Protein AF-A0A914TJK3-F1 (afdb_monomer)

Nearest PDB structures (foldseek):
  5ly5-assembly1_A-2  TM=5.861E-01  e=2.499E-01  Pyrobaculum calidifontis
  3n8b-assembly1_B  TM=5.059E-01  e=3.186E-01  Borreliella burgdorferi
  6ndt-assembly1_B  TM=7.088E-01  e=2.362E+00  Treponema denticola
  7obz-assembly3_E  TM=4.968E-01  e=2.666E+00  Cereibacter sphaeroides ATCC 17025
  4hj4-assembly1_B  TM=5.593E-01  e=4.604E+00  Cereibacter sphaeroides ATCC 17025

Solvent-accessible surface area (backbone atoms only — not comparable to full-atom values): 10980 Å² total; per-residue (Å²): 104,69,66,43,53,52,29,70,77,49,76,86,44,84,78,30,60,64,45,68,71,55,85,77,86,88,83,89,80,54,50,67,55,51,25,50,48,18,47,72,57,64,34,97,28,38,32,39,96,36,84,59,70,50,56,80,86,43,45,78,48,75,44,86,44,66,51,97,90,65,55,60,35,35,47,39,35,43,37,34,59,32,92,92,40,80,90,43,74,44,78,41,81,52,72,51,84,81,38,96,48,80,48,29,40,71,62,55,52,50,60,58,49,58,80,70,57,59,84,67,50,63,68,59,54,72,72,47,55,92,87,63,67,90,76,76,92,67,93,77,82,87,79,91,83,84,86,90,82,88,82,80,85,80,85,81,88,85,83,86,86,84,81,84,80,75,134

Structure (mmCIF, N/CA/C/O backbone):
data_AF-A0A914TJK3-F1
#
_entry.id   AF-A0A914TJK3-F1
#
loop_
_atom_site.group_PDB
_atom_site.id
_atom_site.type_symbol
_atom_site.label_atom_id
_atom_site.label_alt_id
_atom_site.label_comp_id
_atom_site.label_asym_id
_atom_site.label_entity_id
_atom_site.label_seq_id
_atom_site.pdbx_PDB_ins_code
_atom_site.Cartn_x
_atom_site.Cartn_y
_atom_site.Cartn_z
_atom_site.occupancy
_atom_site.B_iso_or_equiv
_atom_site.auth_seq_id
_atom_site.auth_comp_id
_atom_site.auth_asym_id
_atom_site.auth_atom_id
_atom_site.pdbx_PDB_model_num
ATOM 1 N N . MET A 1 1 ? -9.510 -4.796 1.342 1.00 77.88 1 MET A N 1
ATOM 2 C CA . MET A 1 1 ? -9.750 -3.933 2.525 1.00 77.88 1 MET A CA 1
ATOM 3 C C . MET A 1 1 ? -11.226 -3.663 2.765 1.00 77.88 1 MET A C 1
ATOM 5 O O . MET A 1 1 ? -11.696 -4.046 3.824 1.00 77.88 1 MET A O 1
ATOM 9 N N . GLN A 1 2 ? -11.980 -3.114 1.802 1.00 79.75 2 GLN A N 1
ATOM 10 C CA . GLN A 1 2 ? -13.432 -2.907 1.970 1.00 79.75 2 GLN A CA 1
ATOM 11 C C . GLN A 1 2 ? -14.173 -4.191 2.369 1.00 79.75 2 GLN A C 1
ATOM 13 O O . GLN A 1 2 ? -14.926 -4.178 3.330 1.00 79.75 2 GLN A O 1
ATOM 18 N N . MET A 1 3 ? -13.859 -5.324 1.729 1.00 84.12 3 MET A N 1
ATOM 19 C CA . MET A 1 3 ? -14.461 -6.615 2.090 1.00 84.12 3 MET A CA 1
ATOM 20 C C . MET A 1 3 ? -14.166 -7.041 3.540 1.00 84.12 3 MET A C 1
ATOM 22 O O . MET A 1 3 ? -15.063 -7.489 4.245 1.00 84.12 3 MET A O 1
ATOM 26 N N . LYS A 1 4 ? -12.926 -6.840 4.016 1.00 85.25 4 LYS A N 1
ATOM 27 C CA . LYS A 1 4 ? -12.533 -7.113 5.410 1.00 85.25 4 LYS A CA 1
ATOM 28 C C . LYS A 1 4 ? -13.333 -6.241 6.382 1.00 85.25 4 LYS A C 1
ATOM 30 O O . LYS A 1 4 ? -13.871 -6.765 7.351 1.00 85.25 4 LYS A O 1
ATOM 35 N N . LYS A 1 5 ? -13.451 -4.941 6.092 1.00 83.19 5 LYS A N 1
ATOM 36 C CA . LYS A 1 5 ? -14.252 -3.994 6.880 1.00 83.19 5 LYS A CA 1
ATOM 37 C C . LYS A 1 5 ? -15.725 -4.413 6.933 1.00 83.19 5 LYS A C 1
ATOM 39 O O . LYS A 1 5 ? -16.278 -4.547 8.020 1.00 83.19 5 LYS A O 1
ATOM 44 N N . SER A 1 6 ? -16.339 -4.694 5.783 1.00 85.06 6 SER A N 1
ATOM 45 C CA . SER A 1 6 ? -17.743 -5.117 5.704 1.00 85.06 6 SER A CA 1
ATOM 46 C C . SER A 1 6 ? -18.012 -6.416 6.468 1.00 85.06 6 SER A C 1
ATOM 48 O O . SER A 1 6 ? -19.003 -6.501 7.189 1.00 85.06 6 SER A O 1
ATOM 50 N N . CYS A 1 7 ? -17.118 -7.401 6.367 1.00 85.94 7 CYS A N 1
ATOM 51 C CA . CYS A 1 7 ? -17.244 -8.667 7.091 1.00 85.94 7 CYS A CA 1
ATOM 52 C C . CYS A 1 7 ? -17.031 -8.536 8.605 1.00 85.94 7 CYS A C 1
ATOM 54 O O . CYS A 1 7 ? -17.695 -9.234 9.370 1.00 85.94 7 CYS A O 1
ATOM 56 N N . SER A 1 8 ? -16.174 -7.605 9.038 1.00 80.69 8 SER A N 1
ATOM 57 C CA . SER A 1 8 ? -16.007 -7.277 10.458 1.00 80.69 8 SER A CA 1
ATOM 58 C C . SER A 1 8 ? -17.300 -6.713 11.063 1.00 80.69 8 SER A C 1
ATOM 60 O O . SER A 1 8 ? -17.685 -7.079 12.170 1.00 80.69 8 SER A O 1
ATOM 62 N N . GLN A 1 9 ? -18.012 -5.870 10.305 1.00 79.62 9 GLN A N 1
ATOM 63 C CA . GLN A 1 9 ? -19.261 -5.235 10.742 1.00 79.62 9 GLN A CA 1
ATOM 64 C C . GLN A 1 9 ? -20.487 -6.162 10.643 1.00 79.62 9 GLN A C 1
ATOM 66 O O . GLN A 1 9 ? -21.394 -6.063 11.463 1.00 79.62 9 GLN A O 1
ATOM 71 N N . ASN A 1 10 ? -20.531 -7.070 9.660 1.00 72.69 10 ASN A N 1
ATOM 72 C CA . ASN A 1 10 ? -21.672 -7.956 9.401 1.00 72.69 10 ASN A CA 1
ATOM 73 C C . ASN A 1 10 ? -21.254 -9.434 9.345 1.00 72.69 10 ASN A C 1
ATOM 75 O O . ASN A 1 10 ? -21.137 -10.038 8.280 1.00 72.69 10 ASN A O 1
ATOM 79 N N . GLN A 1 11 ? -21.109 -10.047 10.520 1.00 64.19 11 GLN A N 1
ATOM 80 C CA . GLN A 1 11 ? -20.569 -11.406 10.696 1.00 64.19 11 GLN A CA 1
ATOM 81 C C . GLN A 1 11 ? -21.425 -12.551 10.115 1.00 64.19 11 GLN A C 1
ATOM 83 O O . GLN A 1 11 ? -20.979 -13.693 10.082 1.00 64.19 11 GLN A O 1
ATOM 88 N N . LYS A 1 12 ? -22.661 -12.288 9.670 1.00 64.62 12 LYS A N 1
ATOM 89 C CA . LYS A 1 12 ? -23.649 -13.334 9.334 1.00 64.62 12 LYS A CA 1
ATOM 90 C C . LYS A 1 12 ? -23.580 -13.856 7.894 1.00 6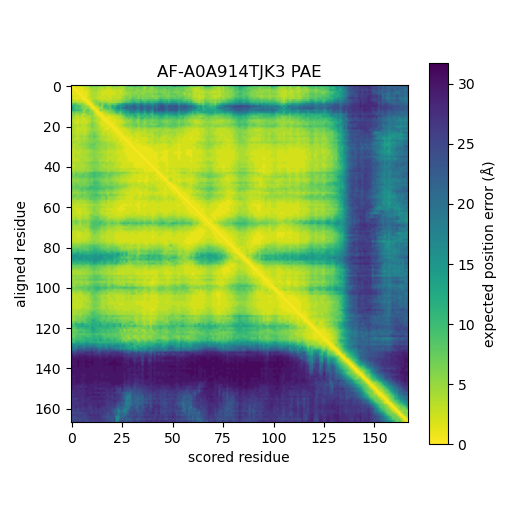4.62 12 LYS A C 1
ATOM 92 O O . LYS A 1 12 ? -24.460 -14.608 7.483 1.00 64.62 12 LYS A O 1
ATOM 97 N N . GLN A 1 13 ? -22.586 -13.452 7.105 1.00 71.75 13 GLN A N 1
ATOM 98 C CA . GLN A 1 13 ? -22.461 -13.890 5.714 1.00 71.75 13 GLN A CA 1
ATOM 99 C C . GLN A 1 13 ? -21.456 -15.040 5.590 1.00 71.75 13 GLN A C 1
ATOM 101 O O . GLN A 1 13 ? -20.311 -14.919 6.012 1.00 71.75 13 GLN A O 1
ATOM 106 N N . ASN A 1 14 ? -21.866 -16.144 4.957 1.00 75.62 14 ASN A N 1
ATOM 107 C CA . ASN A 1 14 ? -21.039 -17.352 4.814 1.00 75.62 14 ASN A CA 1
ATOM 108 C C . ASN A 1 14 ? -19.684 -17.093 4.127 1.00 75.62 14 ASN A C 1
ATOM 110 O O . ASN A 1 14 ? -18.706 -17.770 4.424 1.00 75.62 14 ASN A O 1
ATOM 114 N N . PHE A 1 15 ? -19.589 -16.092 3.246 1.00 79.88 15 PHE A N 1
ATOM 115 C CA . PHE A 1 15 ? -18.324 -15.741 2.591 1.00 79.88 15 PHE A CA 1
ATOM 116 C C . PHE A 1 15 ? -17.350 -14.972 3.505 1.00 79.88 15 PHE A C 1
ATOM 118 O O . PHE A 1 15 ? -16.174 -14.833 3.168 1.00 79.88 15 PHE A O 1
ATOM 125 N N . CYS A 1 16 ? -17.805 -14.472 4.659 1.00 85.81 16 CYS A N 1
ATOM 126 C CA . CYS A 1 16 ? -16.974 -13.703 5.581 1.00 85.81 16 CYS A CA 1
ATOM 127 C C . CYS A 1 16 ? -16.044 -14.562 6.437 1.00 85.81 16 CYS A C 1
ATOM 129 O O . CYS A 1 16 ? -15.123 -14.006 7.026 1.00 85.81 16 CYS A O 1
ATOM 131 N N . ALA A 1 17 ? -16.217 -15.889 6.466 1.00 85.94 17 ALA A N 1
ATOM 132 C CA . ALA A 1 17 ? -15.328 -16.790 7.202 1.00 85.94 17 ALA A CA 1
ATOM 133 C C . ALA A 1 17 ? -13.853 -16.571 6.816 1.00 85.94 17 ALA A C 1
ATOM 135 O O . ALA A 1 17 ? -13.023 -16.285 7.677 1.00 85.94 17 ALA A O 1
ATOM 136 N N . PHE A 1 18 ? -13.559 -16.558 5.509 1.00 84.19 18 PHE A N 1
ATOM 137 C CA . PHE A 1 18 ? -12.214 -16.290 4.991 1.00 84.19 18 PHE A CA 1
ATOM 138 C C . PHE A 1 18 ? -11.691 -14.915 5.422 1.00 84.19 18 PHE A C 1
ATOM 140 O O . PHE A 1 18 ? -10.582 -14.781 5.936 1.00 84.19 18 PHE A O 1
ATOM 147 N N . PHE A 1 19 ? -12.499 -13.869 5.231 1.00 84.81 19 PHE A N 1
ATOM 148 C CA . PHE A 1 19 ? -12.061 -12.509 5.521 1.00 84.81 19 PHE A CA 1
ATOM 149 C C . PHE A 1 19 ? -11.898 -12.255 7.014 1.00 84.81 19 PHE A C 1
ATOM 151 O O . PHE A 1 19 ? -11.021 -11.481 7.375 1.00 84.81 19 PHE A O 1
ATOM 158 N N . ASN A 1 20 ? -12.685 -12.878 7.887 1.00 82.75 20 ASN A N 1
ATOM 159 C CA . ASN A 1 20 ? -12.618 -12.659 9.330 1.00 82.75 20 ASN A CA 1
ATOM 160 C C . ASN A 1 20 ? -11.301 -13.169 9.923 1.00 82.75 20 ASN A C 1
ATOM 162 O O . ASN A 1 20 ? -10.673 -12.455 10.710 1.00 82.75 20 ASN A O 1
ATOM 166 N N . GLU A 1 21 ? -10.826 -14.323 9.462 1.00 84.75 21 GLU A N 1
ATOM 167 C CA . GLU A 1 21 ? -9.570 -14.923 9.922 1.00 84.75 21 GLU A CA 1
ATOM 168 C C . GLU A 1 21 ? -8.331 -14.305 9.260 1.00 84.75 21 GLU A C 1
ATOM 170 O O . GLU A 1 21 ? -7.256 -14.286 9.858 1.00 84.75 21 GLU A O 1
ATOM 175 N N . LEU A 1 22 ? -8.476 -13.718 8.067 1.00 86.94 22 LEU A N 1
ATOM 176 C CA . LEU A 1 22 ? -7.364 -13.117 7.333 1.00 86.94 22 LEU A CA 1
ATOM 177 C C . LEU A 1 22 ? -6.745 -11.933 8.098 1.00 86.94 22 LEU A C 1
ATOM 179 O O . LEU A 1 22 ? -7.381 -10.885 8.259 1.00 86.94 22 LEU A O 1
ATOM 183 N N . LYS A 1 23 ? -5.498 -12.090 8.557 1.00 87.75 23 LYS A N 1
ATOM 184 C CA . LYS A 1 23 ? -4.722 -11.033 9.237 1.00 87.75 23 LYS A CA 1
ATOM 185 C C . LYS A 1 23 ? -3.831 -10.249 8.282 1.00 87.75 23 LYS A C 1
ATOM 187 O O . LYS A 1 23 ? -3.730 -9.036 8.405 1.00 87.75 23 LYS A O 1
ATOM 192 N N . TYR A 1 24 ? -3.242 -10.931 7.307 1.00 89.50 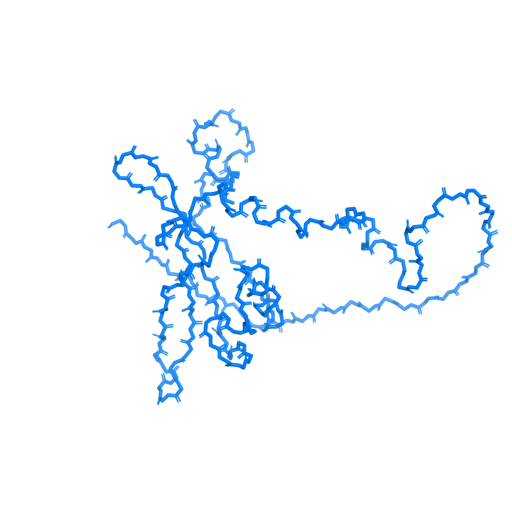24 TYR A N 1
ATOM 193 C CA . TYR A 1 24 ? -2.399 -10.330 6.284 1.00 89.50 24 TYR A CA 1
ATOM 194 C C . TYR A 1 24 ? -2.645 -11.017 4.943 1.00 89.50 24 TYR A C 1
ATOM 196 O O . TYR A 1 24 ? -3.075 -12.169 4.890 1.00 89.50 24 TYR A O 1
ATOM 204 N N . TYR A 1 25 ? -2.377 -10.299 3.857 1.00 90.06 25 TYR A N 1
ATOM 205 C CA . TYR A 1 25 ? -2.415 -10.844 2.508 1.00 90.06 25 TYR A CA 1
ATOM 206 C C . TYR A 1 25 ? -1.254 -10.255 1.717 1.00 90.06 25 TYR A C 1
ATOM 208 O O . TYR A 1 25 ? -1.152 -9.036 1.591 1.00 90.06 25 TYR A O 1
ATOM 216 N N . GLY A 1 26 ? -0.361 -11.121 1.244 1.00 91.06 26 GLY A N 1
ATOM 217 C CA . GLY A 1 26 ? 0.853 -10.727 0.541 1.00 91.06 26 GLY A CA 1
ATOM 218 C C . GLY A 1 26 ? 0.742 -10.976 -0.956 1.00 91.06 26 GLY A C 1
ATOM 219 O O . GLY A 1 26 ? 0.257 -12.024 -1.381 1.00 91.06 26 GLY A O 1
ATOM 220 N N . PHE A 1 27 ? 1.244 -10.030 -1.744 1.00 92.25 27 PHE A N 1
ATOM 221 C CA . PHE A 1 27 ? 1.508 -10.216 -3.165 1.00 92.25 27 PHE A CA 1
ATOM 222 C C . PHE A 1 27 ? 3.021 -10.175 -3.374 1.00 92.25 27 PHE A C 1
ATOM 224 O O . PHE A 1 27 ? 3.668 -9.211 -2.975 1.00 92.25 27 PHE A O 1
ATOM 231 N N . SER A 1 28 ? 3.576 -11.214 -3.994 1.00 92.19 28 SER A N 1
ATOM 232 C CA . SER A 1 28 ? 4.943 -11.180 -4.516 1.00 92.19 28 SER A CA 1
ATOM 233 C C . SER A 1 28 ? 4.867 -10.778 -5.984 1.00 92.19 28 SER A C 1
ATOM 235 O O . SER A 1 28 ? 4.079 -11.350 -6.739 1.00 92.19 28 SER A O 1
ATOM 237 N N . ALA A 1 29 ? 5.609 -9.741 -6.357 1.00 92.38 29 ALA A N 1
ATOM 238 C CA . ALA A 1 29 ? 5.552 -9.132 -7.678 1.00 92.38 29 ALA A CA 1
ATOM 239 C C . ALA A 1 29 ? 6.905 -8.494 -8.035 1.00 92.38 29 ALA A C 1
ATOM 241 O O . ALA A 1 29 ? 7.899 -8.693 -7.338 1.00 92.38 29 ALA A O 1
ATOM 242 N N . HIS A 1 30 ? 6.930 -7.728 -9.123 1.00 92.62 30 HIS A N 1
ATOM 243 C CA . HIS A 1 30 ? 8.133 -7.066 -9.624 1.00 92.62 30 HIS A CA 1
ATOM 244 C C . HIS A 1 30 ? 8.213 -5.596 -9.198 1.00 92.62 30 HIS A C 1
ATOM 246 O O . HIS A 1 30 ? 7.205 -4.967 -8.871 1.00 92.62 30 HIS A O 1
ATOM 252 N N . ASP A 1 31 ? 9.410 -5.030 -9.303 1.00 92.06 31 ASP A N 1
ATOM 253 C CA . ASP A 1 31 ? 9.691 -3.593 -9.210 1.00 92.06 31 ASP A CA 1
ATOM 254 C C . ASP A 1 31 ? 8.720 -2.746 -10.052 1.00 92.06 31 ASP A C 1
ATOM 256 O O . ASP A 1 31 ? 8.141 -1.779 -9.565 1.00 92.06 31 ASP A O 1
ATOM 260 N N . THR A 1 32 ? 8.428 -3.173 -11.281 1.00 94.81 32 THR A N 1
ATOM 261 C CA . THR A 1 32 ? 7.449 -2.536 -12.175 1.00 94.81 32 THR A CA 1
ATOM 262 C C . THR A 1 32 ? 6.048 -2.446 -11.569 1.00 94.81 32 THR A C 1
ATOM 264 O O . THR A 1 32 ? 5.324 -1.486 -11.836 1.00 94.81 32 THR A O 1
ATOM 267 N N . THR A 1 33 ? 5.665 -3.400 -10.717 1.00 94.62 33 THR A N 1
ATOM 268 C CA . THR A 1 33 ? 4.379 -3.374 -10.005 1.00 94.62 33 THR A CA 1
ATOM 269 C C . THR A 1 33 ? 4.368 -2.275 -8.949 1.00 94.62 33 THR A C 1
ATOM 271 O O . THR A 1 33 ? 3.389 -1.536 -8.847 1.00 94.62 33 THR A O 1
ATOM 274 N N . LEU A 1 34 ? 5.465 -2.117 -8.204 1.00 94.69 34 LEU A N 1
ATOM 275 C CA . LEU A 1 34 ? 5.619 -1.027 -7.242 1.00 94.69 34 LEU A CA 1
ATOM 276 C C . LEU A 1 34 ? 5.680 0.335 -7.946 1.00 94.69 34 LEU A C 1
ATOM 278 O O . LEU A 1 34 ? 4.985 1.254 -7.520 1.00 94.69 34 LEU A O 1
ATOM 282 N N . SER A 1 35 ? 6.385 0.448 -9.075 1.00 95.12 35 SER A N 1
ATOM 283 C CA . SER A 1 35 ? 6.415 1.677 -9.884 1.00 95.12 35 SER A CA 1
ATOM 284 C C . SER A 1 35 ? 5.040 2.068 -10.427 1.00 95.12 35 SER A C 1
ATOM 286 O O . SER A 1 35 ? 4.637 3.237 -10.367 1.00 95.12 35 SER A O 1
ATOM 288 N N . ALA A 1 36 ? 4.274 1.091 -10.917 1.00 93.06 36 ALA A N 1
ATOM 289 C CA . ALA A 1 36 ? 2.903 1.313 -11.364 1.00 93.06 36 ALA A CA 1
ATOM 290 C C . ALA A 1 36 ? 1.994 1.741 -10.200 1.00 93.06 36 ALA A C 1
ATOM 292 O O . ALA A 1 36 ? 1.203 2.678 -10.336 1.00 93.06 36 ALA A O 1
ATOM 293 N N . LEU A 1 37 ? 2.135 1.101 -9.036 1.00 93.88 37 LEU A N 1
ATOM 294 C CA . LEU A 1 37 ? 1.378 1.450 -7.837 1.00 93.88 37 LEU A CA 1
ATOM 295 C C . LEU A 1 37 ? 1.726 2.854 -7.334 1.00 93.88 37 LEU A C 1
ATOM 297 O O . LEU A 1 37 ? 0.833 3.616 -6.974 1.00 93.88 37 LEU A O 1
ATOM 301 N N . SER A 1 38 ? 3.001 3.227 -7.379 1.00 93.44 38 SER A N 1
ATOM 302 C CA . SER A 1 38 ? 3.475 4.565 -7.047 1.00 93.44 38 SER A CA 1
ATOM 303 C C . SER A 1 38 ? 2.765 5.642 -7.877 1.00 93.44 38 SER A C 1
ATOM 305 O O . SER A 1 38 ? 2.164 6.579 -7.337 1.00 93.44 38 SER A O 1
ATOM 307 N N . SER A 1 39 ? 2.695 5.421 -9.193 1.00 90.69 39 SER A N 1
ATOM 308 C CA . SER A 1 39 ? 1.963 6.281 -10.130 1.00 90.69 39 SER A CA 1
ATOM 309 C C . SER A 1 39 ? 0.458 6.318 -9.818 1.00 90.69 39 SER A C 1
ATOM 311 O O . SER A 1 39 ? -0.171 7.385 -9.783 1.00 90.69 39 SER A O 1
ATOM 313 N N . ALA A 1 40 ? -0.139 5.159 -9.518 1.00 91.38 40 ALA A N 1
ATOM 314 C CA . ALA A 1 40 ? -1.544 5.071 -9.127 1.00 91.38 40 ALA A CA 1
ATOM 315 C C . ALA A 1 40 ? -1.838 5.892 -7.856 1.00 91.38 40 ALA A C 1
ATOM 317 O O . ALA A 1 40 ? -2.857 6.585 -7.775 1.00 91.38 40 ALA A O 1
ATOM 318 N N . LEU A 1 41 ? -0.904 5.924 -6.906 1.00 92.00 41 LEU A N 1
ATOM 319 C CA . LEU A 1 41 ? -1.004 6.674 -5.653 1.00 92.00 41 LEU A CA 1
ATOM 320 C C . LEU A 1 41 ? -0.599 8.164 -5.766 1.00 92.00 41 LEU A C 1
ATOM 322 O O . LEU A 1 41 ? -0.544 8.854 -4.753 1.00 92.00 41 LEU A O 1
ATOM 326 N N . ARG A 1 42 ? -0.421 8.701 -6.985 1.00 91.38 42 ARG A N 1
ATOM 327 C CA . ARG A 1 42 ? -0.057 10.113 -7.276 1.00 91.38 42 ARG A CA 1
ATOM 328 C C . ARG A 1 42 ? 1.326 10.541 -6.797 1.00 91.38 42 ARG A C 1
ATOM 330 O O . ARG A 1 42 ? 1.559 11.736 -6.617 1.00 91.38 42 ARG A O 1
ATOM 337 N N . PHE A 1 43 ? 2.249 9.611 -6.626 1.00 91.00 43 PHE A N 1
ATOM 338 C CA . PHE A 1 43 ? 3.636 10.016 -6.505 1.00 91.00 43 PHE A CA 1
ATOM 339 C C . PHE A 1 43 ? 4.153 10.493 -7.865 1.00 91.00 43 PHE A C 1
ATOM 341 O O . PHE A 1 43 ? 3.789 9.954 -8.908 1.00 91.00 43 PHE A O 1
ATOM 348 N N . ASN A 1 44 ? 4.996 11.525 -7.847 1.00 90.00 44 ASN A N 1
ATOM 349 C CA . ASN A 1 44 ? 5.650 12.046 -9.053 1.00 90.00 44 ASN A CA 1
ATOM 350 C C . ASN A 1 44 ? 6.917 11.254 -9.415 1.00 90.00 44 ASN A C 1
ATOM 352 O O . ASN A 1 44 ? 7.670 11.667 -10.293 1.00 90.00 44 ASN A O 1
ATOM 356 N N . ARG A 1 45 ? 7.182 10.156 -8.707 1.00 91.75 45 ARG A N 1
ATOM 357 C CA . ARG A 1 45 ? 8.381 9.334 -8.842 1.00 91.75 45 ARG A CA 1
ATOM 358 C C . ARG A 1 45 ? 7.974 7.872 -8.962 1.00 91.75 45 ARG A C 1
ATOM 360 O O . ARG A 1 45 ? 6.860 7.497 -8.608 1.00 91.75 45 ARG A O 1
ATOM 367 N N . THR A 1 46 ? 8.883 7.054 -9.471 1.00 90.06 46 THR A N 1
ATOM 368 C CA . THR A 1 46 ? 8.683 5.613 -9.669 1.00 90.06 46 THR A CA 1
ATOM 369 C C . THR A 1 46 ? 8.924 4.802 -8.400 1.00 90.06 46 THR A C 1
ATOM 371 O O . THR A 1 46 ? 8.429 3.688 -8.300 1.00 90.06 46 THR A O 1
ATOM 374 N N . ASN A 1 47 ? 9.602 5.364 -7.399 1.00 92.62 47 ASN A N 1
ATOM 375 C CA . ASN A 1 47 ? 9.820 4.730 -6.102 1.00 92.62 47 ASN A CA 1
ATOM 376 C C . ASN A 1 47 ? 9.176 5.541 -4.964 1.00 92.62 47 ASN A C 1
ATOM 378 O O . ASN A 1 47 ? 9.814 5.933 -3.991 1.00 92.62 47 ASN A O 1
ATOM 382 N N . PHE A 1 48 ? 7.884 5.839 -5.114 1.00 91.56 48 PHE A N 1
ATOM 383 C CA . PHE A 1 48 ? 7.097 6.621 -4.152 1.00 91.56 48 PHE A CA 1
ATOM 384 C C . PHE A 1 48 ? 7.658 8.026 -3.961 1.00 91.56 48 PHE A C 1
ATOM 386 O O . PHE A 1 48 ? 7.561 8.863 -4.854 1.00 91.56 48 PHE A O 1
ATOM 393 N N . ASP A 1 49 ? 8.215 8.328 -2.799 1.00 87.88 49 ASP A N 1
ATOM 394 C CA . ASP A 1 49 ? 8.804 9.625 -2.519 1.00 87.88 49 ASP A CA 1
ATOM 395 C C . ASP A 1 49 ? 10.322 9.636 -2.731 1.00 87.88 49 ASP A C 1
ATOM 397 O O . ASP A 1 49 ? 10.990 10.552 -2.260 1.00 87.88 49 ASP A O 1
ATOM 401 N N . GLU A 1 50 ? 10.861 8.681 -3.492 1.00 89.44 50 GLU A N 1
ATOM 402 C CA . GLU A 1 50 ? 12.282 8.549 -3.822 1.00 89.44 50 GLU A CA 1
ATOM 403 C C . GLU A 1 50 ? 12.510 8.458 -5.334 1.00 89.44 50 GLU A C 1
ATOM 405 O O . GLU A 1 50 ? 11.663 7.968 -6.086 1.00 89.44 50 GLU A O 1
ATOM 410 N N . ASP A 1 51 ? 13.639 9.001 -5.785 1.00 89.38 51 ASP A N 1
ATOM 411 C CA . ASP A 1 51 ? 14.029 8.952 -7.192 1.00 89.38 51 ASP A CA 1
ATOM 412 C C . ASP A 1 51 ? 14.558 7.554 -7.554 1.00 89.38 51 ASP A C 1
ATOM 414 O O . ASP A 1 51 ? 15.098 6.838 -6.712 1.00 89.38 51 ASP A O 1
ATOM 418 N N . GLY A 1 52 ? 14.415 7.169 -8.824 1.00 89.69 52 GLY A N 1
ATOM 419 C CA . GLY A 1 52 ? 14.835 5.854 -9.312 1.00 89.69 52 GLY A CA 1
ATOM 420 C C . GLY A 1 52 ? 13.763 4.770 -9.181 1.00 89.69 52 GLY A C 1
ATOM 421 O O . GLY A 1 52 ? 12.583 5.049 -8.954 1.00 89.69 52 GLY A O 1
ATOM 422 N N . ASN A 1 53 ? 14.168 3.520 -9.401 1.00 90.69 53 ASN A N 1
ATOM 423 C CA . ASN A 1 53 ? 13.276 2.364 -9.353 1.00 90.69 53 ASN A CA 1
ATOM 424 C C . ASN A 1 53 ? 13.267 1.729 -7.956 1.00 90.69 53 ASN A C 1
ATOM 426 O O . ASN A 1 53 ? 14.260 1.850 -7.237 1.00 90.69 53 ASN A O 1
ATOM 430 N N . PRO A 1 54 ? 12.180 1.031 -7.584 1.00 92.31 54 PRO A N 1
ATOM 431 C CA . PRO A 1 54 ? 12.131 0.241 -6.362 1.00 92.31 54 PRO A CA 1
ATOM 432 C C . PRO A 1 54 ? 13.313 -0.733 -6.280 1.00 92.31 54 PRO A C 1
ATOM 434 O O . PRO A 1 54 ? 13.601 -1.464 -7.229 1.00 92.31 54 PRO A O 1
ATOM 437 N N . GLU A 1 55 ? 14.012 -0.719 -5.147 1.00 89.25 55 GLU A N 1
ATOM 438 C CA . GLU A 1 55 ? 15.195 -1.550 -4.922 1.00 89.25 55 GLU A CA 1
ATOM 439 C C . GLU A 1 55 ? 14.829 -3.025 -4.705 1.00 89.25 55 GLU A C 1
ATOM 441 O O . GLU A 1 55 ? 13.664 -3.391 -4.505 1.00 89.25 55 GLU A O 1
ATOM 446 N N . PHE A 1 56 ? 15.839 -3.897 -4.718 1.00 86.38 56 PHE A N 1
ATOM 447 C CA . PHE A 1 56 ? 15.646 -5.313 -4.425 1.00 86.38 56 PHE A CA 1
ATOM 448 C C . PHE A 1 56 ? 14.991 -5.506 -3.051 1.00 86.38 56 PHE A C 1
ATOM 450 O O . PHE A 1 56 ? 15.375 -4.873 -2.069 1.00 86.38 56 PHE A O 1
ATOM 457 N N . SER A 1 57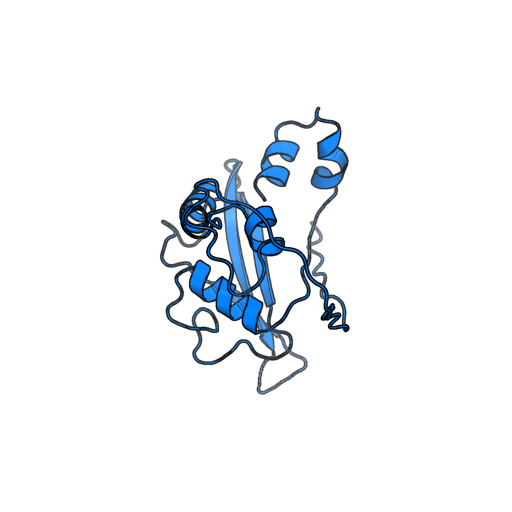 ? 14.004 -6.405 -2.982 1.00 87.56 57 SER A N 1
ATOM 458 C CA . SER A 1 57 ? 13.220 -6.673 -1.770 1.00 87.56 57 SER A CA 1
ATOM 459 C C . SER A 1 57 ? 12.460 -5.459 -1.207 1.00 87.56 57 SER A C 1
ATOM 461 O O . SER A 1 57 ? 12.002 -5.509 -0.061 1.00 87.56 57 SER A O 1
ATOM 463 N N . SER A 1 58 ? 12.294 -4.384 -1.986 1.00 91.31 58 SER A N 1
ATOM 464 C CA . SER A 1 58 ? 11.386 -3.301 -1.612 1.00 91.31 58 SER A CA 1
ATOM 465 C C . SER A 1 58 ? 9.942 -3.800 -1.556 1.00 91.31 58 SER A C 1
ATOM 467 O O . SER A 1 58 ? 9.533 -4.697 -2.298 1.00 91.31 58 SER A O 1
ATOM 469 N N . ALA A 1 59 ? 9.159 -3.235 -0.643 1.00 93.50 59 ALA A N 1
ATOM 470 C CA . ALA A 1 59 ? 7.765 -3.608 -0.467 1.00 93.50 59 ALA A CA 1
ATOM 471 C C . ALA A 1 59 ? 6.927 -2.412 -0.027 1.00 93.50 59 ALA A C 1
ATOM 473 O O . ALA A 1 59 ? 7.381 -1.546 0.717 1.00 93.50 59 ALA A O 1
ATOM 474 N N . LEU A 1 60 ? 5.667 -2.395 -0.452 1.00 94.75 60 LEU A N 1
ATOM 475 C CA . LEU A 1 60 ? 4.664 -1.494 0.095 1.00 94.75 60 LEU A CA 1
ATOM 476 C C . LEU A 1 60 ? 3.689 -2.299 0.947 1.00 94.75 60 LEU A C 1
ATOM 478 O O . LEU A 1 60 ? 2.999 -3.185 0.440 1.00 94.75 60 LEU A O 1
ATOM 482 N N . THR A 1 61 ? 3.572 -1.926 2.213 1.00 94.25 61 THR A N 1
ATOM 483 C CA . THR A 1 61 ? 2.524 -2.428 3.097 1.00 94.25 61 THR A CA 1
ATOM 484 C C . THR A 1 61 ? 1.438 -1.376 3.222 1.00 94.25 61 THR A C 1
ATOM 486 O O . THR A 1 61 ? 1.710 -0.191 3.416 1.00 94.25 61 THR A O 1
ATOM 489 N N . ILE A 1 62 ? 0.191 -1.818 3.111 1.00 94.38 62 ILE A N 1
ATOM 490 C CA . ILE A 1 62 ? -0.982 -0.984 3.341 1.00 94.38 62 ILE A CA 1
ATOM 491 C C . ILE A 1 62 ? -1.732 -1.602 4.516 1.00 94.38 62 ILE A C 1
ATOM 493 O O . ILE A 1 62 ? -2.227 -2.727 4.423 1.00 94.38 62 ILE A O 1
ATOM 497 N N . GLU A 1 63 ? -1.806 -0.877 5.621 1.00 93.19 63 GLU A N 1
ATOM 498 C CA . GLU A 1 63 ? -2.393 -1.357 6.868 1.00 93.19 63 GLU A CA 1
ATOM 499 C C . GLU A 1 63 ? -3.742 -0.688 7.102 1.00 93.19 63 GLU A C 1
ATOM 501 O O . GLU A 1 63 ? -3.851 0.530 6.982 1.00 93.19 63 GLU A O 1
ATOM 506 N N . LEU A 1 64 ? -4.756 -1.475 7.462 1.00 92.38 64 LEU A N 1
ATOM 507 C CA . LEU A 1 64 ? -6.055 -0.969 7.898 1.00 92.38 64 LEU A CA 1
ATOM 508 C C . LEU A 1 64 ? -6.069 -0.882 9.423 1.00 92.38 64 LEU A C 1
ATOM 510 O O . LEU A 1 64 ? -5.987 -1.906 10.096 1.00 92.38 64 LEU A O 1
ATOM 514 N N . TRP A 1 65 ? -6.196 0.334 9.934 1.00 91.19 65 TRP A N 1
ATOM 515 C CA . TRP A 1 65 ? -6.254 0.656 11.352 1.00 91.19 65 TRP A CA 1
ATOM 516 C C . TRP A 1 65 ? -7.624 1.200 11.723 1.00 91.19 65 TRP A C 1
ATOM 518 O O . TRP A 1 65 ? -8.315 1.765 10.879 1.00 91.19 65 TRP A O 1
ATOM 528 N N . GLN A 1 66 ? -7.961 1.069 13.000 1.00 89.31 66 GLN A N 1
ATOM 529 C CA . GLN A 1 66 ? -9.126 1.678 13.619 1.00 89.31 66 GLN A CA 1
ATOM 530 C C . GLN A 1 66 ? -8.646 2.493 14.825 1.00 89.31 66 GLN A C 1
ATOM 532 O O . GLN A 1 66 ? -7.767 2.031 15.556 1.00 89.31 66 GLN A O 1
ATOM 537 N N . ASP A 1 67 ? -9.138 3.720 14.985 1.00 87.88 67 ASP A N 1
ATOM 538 C CA . ASP A 1 67 ? -8.874 4.528 16.180 1.00 87.88 67 ASP A CA 1
ATOM 539 C C . ASP A 1 67 ? -9.815 4.166 17.343 1.00 87.88 67 ASP A C 1
ATOM 541 O O . ASP A 1 67 ? -10.696 3.313 17.217 1.00 87.88 67 ASP A O 1
ATOM 545 N N . GLU A 1 68 ? -9.603 4.801 18.497 1.00 90.25 68 GLU A N 1
ATOM 546 C CA . GLU A 1 68 ? -10.410 4.584 19.706 1.00 90.25 68 GLU A CA 1
ATOM 547 C C . GLU A 1 68 ? -11.882 4.990 19.514 1.00 90.25 68 GLU A C 1
ATOM 549 O O . GLU A 1 68 ? -12.769 4.397 20.128 1.00 90.25 68 GLU A O 1
ATOM 554 N N . ASP A 1 69 ? -12.145 5.940 18.610 1.00 87.56 69 ASP A N 1
ATOM 555 C CA . ASP A 1 69 ? -13.487 6.399 18.236 1.00 87.56 69 ASP A CA 1
ATOM 556 C C . ASP A 1 69 ? -14.162 5.468 17.204 1.00 87.56 69 ASP A C 1
ATOM 558 O O . ASP A 1 69 ? -15.319 5.669 16.820 1.00 87.56 69 ASP A O 1
ATOM 562 N N . GLY A 1 70 ? -13.460 4.423 16.752 1.00 84.88 70 GLY A N 1
ATOM 563 C CA . GLY A 1 70 ? -13.947 3.429 15.800 1.00 84.88 70 GLY A CA 1
ATOM 564 C C . GLY A 1 70 ? -13.813 3.830 14.328 1.00 84.88 70 GLY A C 1
ATOM 565 O O . GLY A 1 70 ? -14.309 3.104 13.457 1.00 84.88 70 GLY A O 1
ATOM 566 N N . ALA A 1 71 ? -13.160 4.949 14.015 1.00 87.19 71 ALA A N 1
ATOM 567 C CA . ALA A 1 71 ? -12.928 5.392 12.649 1.00 87.19 71 ALA A CA 1
ATOM 568 C C . ALA A 1 71 ? -11.733 4.667 12.014 1.00 87.19 71 ALA A C 1
ATOM 570 O O . ALA A 1 71 ? -10.659 4.519 12.599 1.00 87.19 71 ALA A O 1
ATOM 571 N N . ASP A 1 72 ? -11.927 4.225 10.770 1.00 88.81 72 ASP A N 1
ATOM 572 C CA . ASP A 1 72 ? -10.912 3.473 10.038 1.00 88.81 72 ASP A CA 1
ATOM 573 C C . ASP A 1 72 ? -10.000 4.385 9.215 1.00 88.81 72 ASP A C 1
ATOM 575 O O . ASP A 1 72 ? -10.465 5.271 8.488 1.00 88.81 72 ASP A O 1
ATOM 579 N N . TYR A 1 73 ? -8.708 4.079 9.222 1.00 91.81 73 TYR A N 1
ATOM 580 C CA . TYR A 1 73 ?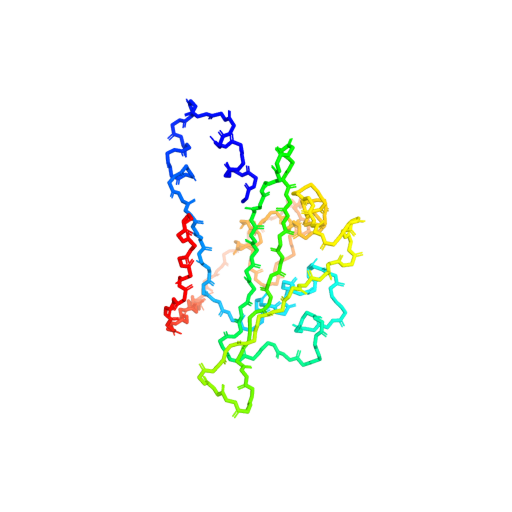 -7.711 4.749 8.399 1.00 91.81 73 TYR A CA 1
ATOM 581 C C . TYR A 1 73 ? -6.655 3.772 7.875 1.00 91.81 73 TYR A C 1
ATOM 583 O O . TYR A 1 73 ? -6.502 2.647 8.345 1.00 91.81 73 TYR A O 1
ATOM 591 N N . LEU A 1 74 ? -5.939 4.202 6.844 1.00 93.38 74 LEU A N 1
ATOM 592 C CA . LEU A 1 74 ? -4.946 3.434 6.118 1.00 93.38 74 LEU A CA 1
ATOM 593 C C . LEU A 1 74 ? -3.568 4.046 6.334 1.00 93.38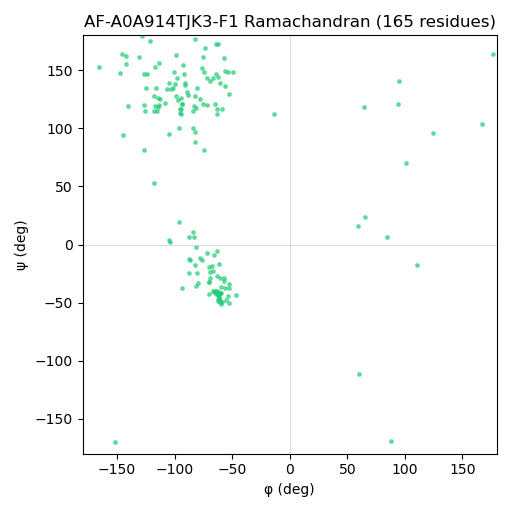 74 LEU A C 1
ATOM 595 O O . LEU A 1 74 ? -3.362 5.232 6.054 1.00 93.38 74 LEU A O 1
ATOM 599 N N . LYS A 1 75 ? -2.625 3.217 6.781 1.00 93.31 75 LYS A N 1
ATOM 600 C CA . LYS A 1 75 ? -1.199 3.553 6.797 1.00 93.31 75 LYS A CA 1
ATOM 601 C C . LYS A 1 75 ? -0.516 2.918 5.595 1.00 93.31 75 LYS A C 1
ATOM 603 O O . LYS A 1 75 ? -0.789 1.768 5.263 1.00 93.31 75 LYS A O 1
ATOM 608 N N . PHE A 1 76 ? 0.373 3.671 4.959 1.00 93.38 76 PHE A N 1
ATOM 609 C CA . PHE A 1 76 ? 1.185 3.204 3.842 1.00 93.38 76 PHE A CA 1
ATOM 610 C 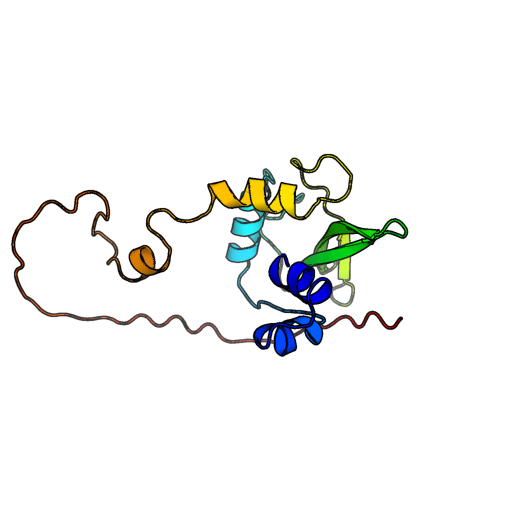C . PHE A 1 76 ? 2.638 3.210 4.287 1.00 93.38 76 PHE A C 1
ATOM 612 O O . PHE A 1 76 ? 3.176 4.258 4.637 1.00 93.38 76 PHE A O 1
ATOM 619 N N . LEU A 1 77 ? 3.254 2.037 4.297 1.00 92.94 77 LEU A N 1
ATOM 620 C CA . LEU A 1 77 ? 4.619 1.840 4.752 1.00 92.94 77 LEU A CA 1
ATOM 621 C C . LEU A 1 77 ? 5.459 1.338 3.585 1.00 92.94 77 LEU A C 1
ATOM 623 O O . LEU A 1 77 ? 5.179 0.275 3.032 1.00 92.94 77 LEU A O 1
ATOM 627 N N . HIS A 1 78 ? 6.476 2.105 3.212 1.00 93.12 78 HIS A N 1
ATOM 628 C CA . HIS A 1 78 ? 7.468 1.694 2.232 1.00 93.12 78 HIS A CA 1
ATOM 629 C C . HIS A 1 78 ? 8.658 1.063 2.951 1.00 93.12 78 HIS A C 1
ATOM 631 O O . HIS A 1 78 ? 9.289 1.695 3.798 1.00 93.12 78 HIS A O 1
ATOM 637 N N . PHE A 1 79 ? 8.929 -0.190 2.617 1.00 91.25 79 PHE A N 1
ATOM 638 C CA . PHE A 1 79 ? 10.044 -0.975 3.114 1.00 91.25 79 PHE A CA 1
ATOM 639 C C . PHE A 1 79 ? 11.129 -1.039 2.050 1.00 91.25 79 PHE A C 1
ATOM 641 O O . PHE A 1 79 ? 10.837 -1.354 0.896 1.00 91.25 79 PHE A O 1
ATOM 648 N N . LYS A 1 80 ? 12.375 -0.814 2.459 1.00 88.00 80 LYS A N 1
ATOM 649 C CA . LYS A 1 80 ? 13.559 -1.033 1.625 1.00 88.00 80 LYS A CA 1
ATOM 650 C C . LYS A 1 80 ? 14.743 -1.506 2.459 1.00 88.00 80 LYS A C 1
ATOM 652 O O . LYS A 1 80 ? 14.725 -1.404 3.687 1.00 88.00 80 LYS A O 1
ATOM 657 N N . LEU A 1 81 ? 15.754 -2.044 1.788 1.00 86.69 81 LEU A N 1
ATOM 658 C CA . LEU A 1 81 ? 17.016 -2.386 2.431 1.00 86.69 81 LEU A CA 1
ATOM 659 C C . LEU A 1 81 ? 17.813 -1.114 2.719 1.00 86.69 81 LEU A C 1
ATOM 661 O O . LEU A 1 81 ? 17.702 -0.117 2.007 1.00 86.69 81 LEU A O 1
ATOM 665 N N . ASP A 1 82 ? 18.591 -1.145 3.793 1.00 83.75 82 ASP A N 1
ATOM 666 C CA . ASP A 1 82 ? 19.602 -0.124 4.027 1.00 83.75 82 ASP A CA 1
ATOM 667 C C . ASP A 1 82 ? 20.790 -0.382 3.075 1.00 83.75 82 ASP A C 1
ATOM 669 O O . ASP A 1 82 ? 21.370 -1.473 3.115 1.00 83.75 82 ASP A O 1
ATOM 673 N N . PRO A 1 83 ? 21.153 0.579 2.201 1.00 79.62 83 PRO A N 1
ATOM 674 C CA . PRO A 1 83 ? 22.236 0.394 1.238 1.00 79.62 83 PRO A CA 1
ATOM 675 C C . PRO A 1 83 ? 23.612 0.258 1.903 1.00 79.62 83 PRO A C 1
ATOM 677 O O . PRO A 1 83 ? 24.525 -0.302 1.296 1.00 79.62 83 PRO A O 1
ATOM 680 N N . GLU A 1 84 ? 23.778 0.757 3.131 1.00 84.06 84 GLU A N 1
ATOM 681 C CA . GLU A 1 84 ? 25.022 0.626 3.894 1.00 84.06 84 GLU A CA 1
ATOM 682 C C . GLU A 1 84 ? 25.057 -0.673 4.707 1.00 84.06 84 GLU A C 1
ATOM 684 O O . GLU A 1 84 ? 26.134 -1.194 5.008 1.00 84.06 84 GLU A O 1
ATOM 689 N N . ASN A 1 85 ? 23.887 -1.230 5.035 1.00 83.38 85 ASN A N 1
ATOM 690 C CA . ASN A 1 85 ? 23.773 -2.463 5.798 1.00 83.38 85 ASN A CA 1
ATOM 691 C C . ASN A 1 85 ? 22.579 -3.325 5.360 1.00 83.38 85 ASN A C 1
ATOM 693 O O . ASN A 1 85 ? 21.482 -3.227 5.904 1.00 83.38 85 ASN A O 1
ATOM 697 N N . PHE A 1 86 ? 22.829 -4.279 4.463 1.00 76.31 86 PHE A N 1
ATOM 698 C CA . PHE A 1 86 ? 21.808 -5.182 3.916 1.00 76.31 86 PHE A CA 1
ATOM 699 C C . PHE A 1 86 ? 21.123 -6.114 4.936 1.00 76.31 86 PHE A C 1
ATOM 701 O O . PHE A 1 86 ? 20.197 -6.830 4.558 1.00 76.31 86 PHE A O 1
ATOM 708 N N . THR A 1 87 ? 21.543 -6.142 6.208 1.00 79.12 87 THR A N 1
ATOM 709 C CA . THR A 1 87 ? 20.793 -6.839 7.271 1.00 79.12 87 THR A CA 1
ATOM 710 C C . THR A 1 87 ? 19.724 -5.965 7.922 1.00 79.12 87 THR A C 1
ATOM 712 O O . THR A 1 87 ? 18.897 -6.475 8.674 1.00 79.12 87 THR A O 1
ATOM 715 N N . ASN A 1 88 ? 19.752 -4.656 7.668 1.00 82.12 88 ASN A N 1
ATOM 716 C CA . ASN A 1 88 ? 18.809 -3.693 8.211 1.00 82.12 88 ASN A CA 1
ATOM 717 C C . ASN A 1 88 ? 17.737 -3.331 7.178 1.00 82.12 88 ASN A C 1
ATOM 719 O O . ASN A 1 88 ? 17.976 -3.278 5.970 1.00 82.12 88 ASN A O 1
ATOM 723 N N . HIS A 1 89 ? 16.546 -3.029 7.689 1.00 82.00 89 HIS A N 1
ATOM 724 C CA . HIS A 1 89 ? 15.415 -2.574 6.892 1.00 82.00 89 HIS A CA 1
ATOM 725 C C . HIS A 1 89 ? 15.032 -1.156 7.297 1.00 82.00 89 HIS A C 1
ATOM 727 O O . HIS A 1 89 ? 14.899 -0.847 8.482 1.00 82.00 89 HIS A O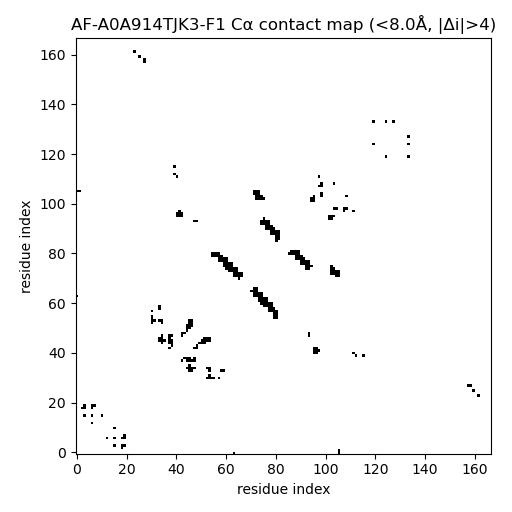 1
ATOM 733 N N . ILE A 1 90 ? 14.802 -0.310 6.300 1.00 85.50 90 ILE A N 1
ATOM 734 C CA . ILE A 1 90 ? 14.257 1.030 6.478 1.00 85.50 90 ILE A CA 1
ATOM 735 C C . ILE A 1 90 ? 12.755 0.948 6.223 1.00 85.50 90 ILE A C 1
ATOM 737 O O . ILE A 1 90 ? 12.321 0.500 5.161 1.00 85.50 90 ILE A O 1
ATOM 741 N N . ILE A 1 91 ? 11.968 1.397 7.201 1.00 89.81 91 ILE A N 1
ATOM 742 C CA . ILE A 1 91 ? 10.509 1.482 7.109 1.00 89.81 91 ILE A CA 1
ATOM 743 C C . ILE A 1 91 ? 10.121 2.951 7.125 1.00 89.81 91 ILE A C 1
ATOM 745 O O . ILE A 1 91 ? 10.392 3.668 8.090 1.00 89.81 91 ILE A O 1
ATOM 749 N N . LYS A 1 92 ? 9.456 3.400 6.065 1.00 91.31 92 LYS A N 1
ATOM 750 C CA . LYS A 1 92 ? 9.045 4.790 5.904 1.00 91.31 92 LYS A CA 1
ATOM 751 C C . LYS A 1 92 ? 7.532 4.904 5.835 1.00 91.31 92 LYS A C 1
ATOM 753 O O . LYS A 1 92 ? 6.896 4.262 5.004 1.00 91.31 92 LYS A O 1
ATOM 758 N N . ASN A 1 93 ? 6.962 5.76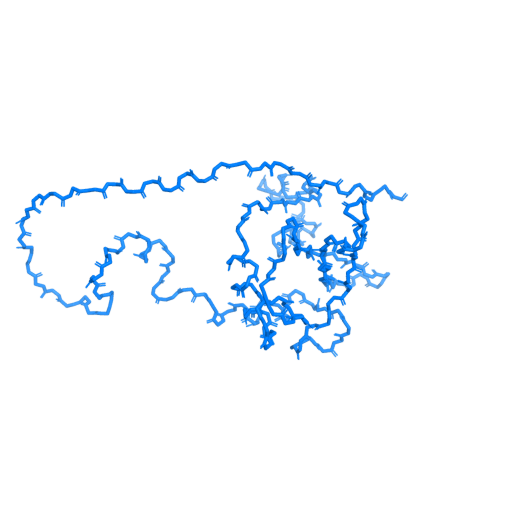8 6.671 1.00 92.44 93 ASN A N 1
ATOM 759 C CA . ASN A 1 93 ? 5.567 6.173 6.530 1.00 92.44 93 ASN A CA 1
ATOM 760 C C . ASN A 1 93 ? 5.426 7.088 5.312 1.00 92.44 93 ASN A C 1
ATOM 762 O O . ASN A 1 93 ? 6.031 8.159 5.264 1.00 92.44 93 ASN A O 1
ATOM 766 N N . LEU A 1 94 ? 4.610 6.674 4.350 1.00 92.31 94 LEU A N 1
ATOM 767 C CA . LEU A 1 94 ? 4.283 7.475 3.182 1.00 92.31 94 LEU A CA 1
ATOM 768 C C . LEU A 1 94 ? 3.073 8.363 3.473 1.00 92.31 94 LEU A C 1
ATOM 770 O O . LEU A 1 94 ? 2.016 7.879 3.879 1.00 92.31 94 LEU A O 1
ATOM 774 N N . SER A 1 95 ? 3.215 9.656 3.191 1.00 91.50 95 SER A N 1
ATOM 775 C CA . SER A 1 95 ? 2.092 10.592 3.130 1.00 91.50 95 SER A CA 1
ATOM 776 C C . SER A 1 95 ? 1.599 10.681 1.691 1.00 91.50 95 SER A C 1
ATOM 778 O O . SER A 1 95 ? 2.370 11.003 0.783 1.00 91.50 95 SER A O 1
ATOM 780 N N . LEU A 1 96 ? 0.327 10.353 1.461 1.00 91.75 96 LEU A N 1
ATOM 781 C CA . LEU A 1 96 ? -0.230 10.314 0.113 1.00 91.75 96 LEU A CA 1
ATOM 782 C C . LEU A 1 96 ? -0.792 11.692 -0.262 1.00 91.75 96 LEU A C 1
ATOM 784 O O . LEU A 1 96 ? -1.612 12.231 0.484 1.00 91.75 96 LEU A O 1
ATOM 788 N N . PRO A 1 97 ? -0.458 12.244 -1.445 1.00 88.56 97 PRO A N 1
ATOM 789 C CA . PRO A 1 97 ? -0.819 13.621 -1.806 1.00 88.56 97 PRO A CA 1
ATOM 790 C C . PRO A 1 97 ? -2.321 13.925 -1.873 1.00 88.56 97 PRO A C 1
ATOM 792 O O . PRO A 1 97 ? -2.711 15.086 -1.949 1.00 88.56 97 PRO A O 1
ATOM 795 N N . PHE A 1 98 ? -3.167 12.897 -1.943 1.00 90.38 98 PHE A N 1
ATOM 796 C CA . PHE A 1 98 ? -4.617 13.037 -2.083 1.00 90.38 98 PHE A CA 1
ATOM 797 C C . PHE A 1 98 ? -5.391 12.764 -0.789 1.00 90.38 98 PHE A C 1
ATOM 799 O O . PHE A 1 98 ? -6.619 12.791 -0.819 1.00 90.38 98 PHE A O 1
ATOM 806 N N . CYS A 1 99 ? -4.705 12.473 0.315 1.00 92.12 99 CYS A N 1
ATOM 807 C CA . CYS A 1 99 ? -5.352 12.212 1.593 1.00 92.12 99 CYS A CA 1
ATOM 808 C C . CYS A 1 99 ? -5.487 13.510 2.387 1.00 92.12 99 CYS A C 1
ATOM 810 O O . CYS A 1 99 ? -4.581 14.340 2.411 1.00 92.12 99 CYS A O 1
ATOM 812 N N . SER A 1 100 ? -6.647 13.704 3.010 1.00 87.88 100 SER A N 1
ATOM 813 C CA . SER A 1 100 ? -6.975 14.919 3.768 1.00 87.88 100 SER A CA 1
ATOM 814 C C . SER A 1 100 ? -6.173 15.071 5.062 1.00 87.88 100 SER A C 1
ATOM 816 O O . SER A 1 100 ? -6.018 16.179 5.574 1.00 87.88 100 SER A O 1
ATOM 818 N N . LYS A 1 101 ? -5.670 13.958 5.599 1.00 86.94 101 LYS A N 1
ATOM 819 C CA . LYS A 1 101 ? -4.861 13.870 6.817 1.00 86.94 101 LYS A CA 1
ATOM 820 C C . LYS A 1 101 ? -3.579 13.085 6.528 1.00 86.94 101 LYS A C 1
ATOM 822 O O . LYS A 1 101 ? -3.384 12.578 5.427 1.00 86.94 101 LYS A O 1
ATOM 827 N N . LEU A 1 102 ? -2.733 12.936 7.551 1.00 84.00 102 LEU A N 1
ATOM 828 C CA . LEU A 1 102 ? -1.527 12.097 7.497 1.00 84.00 102 LEU A CA 1
ATOM 829 C C . LEU A 1 102 ? -1.824 10.656 7.034 1.00 84.00 102 LEU A C 1
ATOM 831 O O . LEU A 1 102 ? -1.004 10.046 6.356 1.00 84.00 102 LEU A O 1
ATOM 835 N N . TYR A 1 103 ? -2.998 10.132 7.391 1.00 91.06 103 TYR A N 1
ATOM 836 C CA . TYR A 1 103 ? -3.483 8.816 6.985 1.00 91.06 103 TYR A CA 1
ATOM 837 C C . TYR A 1 103 ? -4.748 8.940 6.139 1.00 91.06 103 TYR A C 1
ATOM 839 O O . TYR A 1 103 ? -5.512 9.896 6.280 1.00 91.06 103 TYR A O 1
ATOM 847 N N . CYS A 1 104 ? -4.974 7.954 5.274 1.00 91.00 104 CYS A N 1
ATOM 848 C CA . CYS A 1 104 ? -6.073 7.970 4.312 1.00 91.00 104 CYS A CA 1
ATOM 849 C C . CYS A 1 104 ? -7.267 7.169 4.816 1.00 91.00 104 CYS A C 1
ATOM 851 O O . CYS A 1 104 ? -7.107 6.084 5.358 1.00 91.00 104 CYS A O 1
ATOM 853 N N . THR A 1 105 ? -8.481 7.614 4.546 1.00 92.25 105 THR A N 1
ATOM 854 C CA . THR A 1 105 ? -9.673 6.773 4.696 1.00 92.25 105 THR A CA 1
ATOM 855 C C . THR A 1 105 ? -9.774 5.757 3.554 1.00 92.25 105 THR A C 1
ATOM 857 O O . THR A 1 105 ? -9.198 5.921 2.470 1.00 92.25 105 THR A O 1
ATOM 860 N N . THR A 1 106 ? -10.564 4.698 3.756 1.00 89.19 106 THR A N 1
ATOM 861 C CA . THR A 1 106 ? -10.857 3.727 2.688 1.00 89.19 106 THR A CA 1
ATOM 862 C C . THR A 1 106 ? -11.553 4.364 1.484 1.00 89.19 106 THR A C 1
ATOM 864 O O . THR A 1 106 ? -11.383 3.890 0.360 1.00 89.19 106 THR A O 1
ATOM 867 N N . ASP A 1 107 ? -12.316 5.434 1.707 1.00 90.31 107 ASP A N 1
ATOM 868 C CA . ASP A 1 107 ? -13.128 6.088 0.680 1.00 90.31 107 ASP A CA 1
ATOM 869 C C . ASP A 1 107 ? -12.306 7.047 -0.183 1.00 90.31 107 ASP A C 1
ATOM 871 O O . ASP A 1 107 ? -12.508 7.096 -1.399 1.00 90.31 107 ASP A O 1
ATOM 875 N N . GLU A 1 108 ? -11.328 7.742 0.404 1.00 92.50 108 GLU A N 1
ATOM 876 C CA . GLU A 1 108 ? -10.344 8.536 -0.343 1.00 92.50 108 GLU A CA 1
ATOM 877 C C . GLU A 1 108 ? -9.536 7.642 -1.289 1.00 92.50 108 GLU A C 1
ATOM 879 O O . GLU A 1 108 ? -9.437 7.929 -2.487 1.00 92.50 108 GLU A O 1
ATOM 884 N N . LEU A 1 109 ? -9.035 6.505 -0.787 1.00 91.12 109 LEU A N 1
ATOM 885 C CA . LEU A 1 109 ? -8.324 5.535 -1.619 1.00 91.12 109 LEU A CA 1
ATOM 886 C C . LEU A 1 109 ? -9.231 4.970 -2.720 1.00 91.12 109 LEU A C 1
ATOM 888 O O . LEU A 1 109 ? -8.846 4.948 -3.889 1.00 91.12 109 LEU A O 1
ATOM 892 N N . ALA A 1 110 ? -10.448 4.537 -2.380 1.00 90.19 110 ALA A N 1
ATOM 893 C CA . ALA A 1 110 ? -11.385 4.000 -3.364 1.00 90.19 110 ALA A CA 1
ATOM 894 C C . ALA A 1 110 ? -11.722 5.034 -4.447 1.00 90.19 110 ALA A C 1
ATOM 896 O O . ALA A 1 110 ? -11.757 4.704 -5.631 1.00 90.19 110 ALA A O 1
ATOM 897 N N . THR A 1 111 ? -11.926 6.294 -4.060 1.00 92.12 111 THR A N 1
ATOM 898 C CA . THR A 1 111 ? -12.192 7.398 -4.988 1.00 92.12 111 THR A CA 1
ATOM 899 C C . THR A 1 111 ? -11.026 7.617 -5.936 1.00 92.12 111 THR A C 1
ATOM 901 O O . THR A 1 111 ? -11.240 7.736 -7.143 1.00 92.12 111 THR A O 1
ATOM 904 N N . ARG A 1 112 ? -9.790 7.575 -5.429 1.00 89.69 112 ARG A N 1
ATOM 905 C CA . ARG A 1 112 ? -8.597 7.664 -6.269 1.00 89.69 112 ARG A CA 1
ATOM 906 C C . ARG A 1 112 ? -8.522 6.515 -7.279 1.00 89.69 112 ARG A C 1
ATOM 908 O O . ARG A 1 112 ? -8.333 6.753 -8.476 1.00 89.69 112 ARG A O 1
ATOM 915 N N . LEU A 1 113 ? -8.696 5.281 -6.813 1.00 88.94 113 LEU A N 1
ATOM 916 C CA . LEU A 1 113 ? -8.522 4.081 -7.634 1.00 88.94 113 LEU A CA 1
ATOM 917 C C . LEU A 1 113 ? -9.615 3.895 -8.695 1.00 88.94 113 LEU A C 1
ATOM 919 O O . LEU A 1 113 ? -9.363 3.228 -9.696 1.00 88.94 113 LEU A O 1
ATOM 923 N N . LYS A 1 114 ? -10.787 4.534 -8.557 1.00 88.12 114 LYS A N 1
ATOM 924 C CA . LYS A 1 114 ? -11.841 4.509 -9.593 1.00 88.12 114 LYS A CA 1
ATOM 925 C C . LYS A 1 114 ? -11.324 4.917 -10.976 1.00 88.12 114 LYS A C 1
ATOM 927 O O . LYS A 1 114 ? -11.733 4.317 -11.962 1.00 88.12 114 LYS A O 1
ATOM 932 N N . SER A 1 115 ? -10.411 5.891 -11.038 1.00 85.88 115 SER A N 1
ATOM 933 C CA . SER A 1 115 ? -9.825 6.379 -12.298 1.00 85.88 115 SER A CA 1
ATOM 934 C C . SER A 1 115 ? -8.932 5.363 -13.021 1.00 85.88 115 SER A C 1
ATOM 936 O O . SER A 1 115 ? -8.703 5.504 -14.215 1.00 85.88 115 SER A O 1
ATOM 938 N N . PHE A 1 116 ? -8.468 4.326 -12.319 1.00 84.69 116 PHE A N 1
ATOM 939 C CA . PHE A 1 116 ? -7.628 3.261 -12.874 1.00 84.69 116 PHE A CA 1
ATOM 940 C C . PHE A 1 116 ? -8.380 1.960 -13.100 1.00 84.69 116 PHE A C 1
ATOM 942 O O . PHE A 1 116 ? -7.774 0.954 -13.468 1.00 84.69 116 PHE A O 1
ATOM 949 N N . LYS A 1 117 ? -9.695 1.945 -12.864 1.00 84.44 117 LYS A N 1
ATOM 950 C CA . LYS A 1 117 ? -10.489 0.777 -13.205 1.00 84.44 117 LYS A CA 1
ATOM 951 C C . LYS A 1 117 ? -10.456 0.624 -14.731 1.00 84.44 117 LYS A C 1
ATOM 953 O O . LYS A 1 117 ? -10.883 1.552 -15.418 1.00 84.44 117 LYS A O 1
ATOM 958 N N . PRO A 1 118 ? -9.966 -0.507 -15.263 1.00 83.56 118 PRO A N 1
ATOM 959 C CA . PRO A 1 118 ? -9.853 -0.684 -16.702 1.00 83.56 118 PRO A CA 1
ATOM 960 C C . PRO A 1 118 ? -11.225 -0.592 -17.379 1.00 83.56 118 PRO A C 1
ATOM 962 O O . PRO A 1 118 ? -12.221 -1.117 -16.861 1.00 83.56 118 PRO A O 1
ATOM 965 N N . ILE A 1 119 ? -11.256 0.080 -18.534 1.00 82.69 119 ILE A N 1
ATOM 966 C CA . ILE A 1 119 ? -12.404 0.149 -19.442 1.00 82.69 119 ILE A CA 1
ATOM 967 C C . ILE A 1 119 ? -11.920 -0.281 -20.842 1.00 82.69 119 ILE A C 1
ATOM 969 O O . ILE A 1 119 ? -11.037 0.386 -21.380 1.00 82.69 119 ILE A O 1
ATOM 973 N N . PRO A 1 120 ? -12.480 -1.347 -21.452 1.00 85.56 120 PRO A N 1
ATOM 974 C CA . PRO A 1 120 ? -13.442 -2.293 -20.875 1.00 85.56 120 PRO A CA 1
ATOM 975 C C . PRO A 1 120 ? -12.853 -3.055 -19.674 1.00 85.56 120 PRO A C 1
ATOM 977 O O . PRO A 1 120 ? -11.682 -2.899 -19.341 1.00 85.56 120 PRO A O 1
ATOM 980 N N . ASN A 1 121 ? -13.678 -3.834 -18.968 1.00 87.88 121 ASN A N 1
ATOM 981 C CA . ASN A 1 121 ? -13.220 -4.530 -17.763 1.00 87.88 121 ASN A CA 1
ATOM 982 C C . ASN A 1 121 ? -12.009 -5.445 -18.050 1.00 87.88 121 ASN A C 1
ATOM 984 O O . ASN A 1 121 ? -11.761 -5.845 -19.187 1.00 87.88 121 ASN A O 1
ATOM 988 N N . GLN A 1 122 ? -11.275 -5.792 -16.993 1.00 85.31 122 GLN A N 1
ATOM 989 C CA . GLN A 1 122 ? -10.031 -6.551 -17.107 1.00 85.31 122 GLN A CA 1
ATOM 990 C C . GLN A 1 122 ? -10.191 -7.884 -17.850 1.00 85.31 122 GLN A C 1
ATOM 992 O O . GLN A 1 122 ? -9.302 -8.231 -18.610 1.00 85.31 122 GLN A O 1
ATOM 997 N N . ALA A 1 123 ? -11.305 -8.603 -17.677 1.00 87.00 123 ALA A N 1
ATOM 998 C CA . ALA A 1 123 ? -11.517 -9.878 -18.365 1.00 87.00 123 ALA A CA 1
ATOM 999 C C . ALA A 1 123 ? -11.551 -9.687 -19.888 1.00 87.00 123 ALA A C 1
ATOM 1001 O O . ALA A 1 123 ? -10.821 -10.356 -20.607 1.00 87.00 123 ALA A O 1
ATOM 1002 N N . ILE A 1 124 ? -12.302 -8.687 -20.363 1.00 88.75 124 ILE A N 1
ATOM 1003 C CA . ILE A 1 124 ? -12.359 -8.353 -21.792 1.00 88.75 124 ILE A CA 1
ATOM 1004 C C . ILE A 1 124 ? -10.974 -7.953 -22.302 1.00 88.75 124 ILE A C 1
ATOM 1006 O O . ILE A 1 124 ? -10.557 -8.416 -23.358 1.00 88.75 124 ILE A O 1
ATOM 1010 N N . LEU A 1 125 ? -10.249 -7.112 -21.558 1.00 87.06 125 LEU A N 1
ATOM 1011 C CA . LEU A 1 125 ? -8.901 -6.698 -21.955 1.00 87.06 125 LEU A CA 1
ATOM 1012 C C . LEU A 1 125 ? -7.923 -7.874 -22.022 1.00 87.06 125 LEU A C 1
ATOM 1014 O O . LEU A 1 125 ? -7.125 -7.931 -22.949 1.00 87.06 125 LEU A O 1
ATOM 1018 N N . CYS A 1 126 ? -7.986 -8.804 -21.068 1.00 86.56 126 CYS A N 1
ATOM 1019 C CA . CYS A 1 126 ? -7.121 -9.982 -21.038 1.00 86.56 126 CYS A CA 1
ATOM 1020 C C . CYS A 1 126 ? -7.434 -10.977 -22.164 1.00 86.56 126 CYS A C 1
ATOM 1022 O O . CYS A 1 126 ? -6.522 -11.658 -22.625 1.00 86.56 126 CYS A O 1
ATOM 1024 N N . ASP A 1 127 ? -8.687 -11.032 -22.621 1.00 87.88 127 ASP A N 1
ATOM 1025 C CA . ASP A 1 127 ? -9.110 -11.883 -23.739 1.00 87.88 127 ASP A CA 1
ATOM 1026 C C . ASP A 1 127 ? -8.917 -11.208 -25.113 1.00 87.88 127 ASP A C 1
ATOM 1028 O O . ASP A 1 127 ? -8.982 -11.869 -26.153 1.00 87.88 127 ASP A O 1
ATOM 1032 N N . THR A 1 128 ? -8.673 -9.893 -25.142 1.00 86.88 128 THR A N 1
ATOM 1033 C CA . THR A 1 128 ? -8.433 -9.139 -26.381 1.00 86.88 128 THR A CA 1
ATOM 1034 C C . THR A 1 128 ? -7.005 -9.383 -26.859 1.00 86.88 128 THR A C 1
ATOM 1036 O O . THR A 1 128 ? -6.041 -9.156 -26.125 1.00 86.88 128 THR A O 1
ATOM 1039 N N . LYS A 1 129 ? -6.840 -9.825 -28.110 1.00 86.50 129 LYS A N 1
ATOM 1040 C CA . LYS A 1 129 ? -5.502 -10.004 -28.680 1.00 86.50 129 LYS A CA 1
ATOM 1041 C C . LYS A 1 129 ? -4.822 -8.647 -28.843 1.00 86.50 129 LYS A C 1
ATOM 1043 O O . LYS A 1 129 ? -5.445 -7.655 -29.216 1.00 86.50 129 LYS A O 1
ATOM 1048 N N . LEU A 1 130 ? -3.516 -8.613 -28.600 1.00 77.19 130 LEU A N 1
ATOM 1049 C CA . LEU A 1 130 ? -2.704 -7.422 -28.834 1.00 77.19 130 LEU A CA 1
ATOM 1050 C C . LEU A 1 130 ? -2.799 -7.022 -30.316 1.00 77.19 130 LEU A C 1
ATOM 1052 O O . LEU A 1 130 ? -2.385 -7.783 -31.187 1.00 77.19 130 LEU A O 1
ATOM 1056 N N . GLY A 1 131 ? -3.352 -5.837 -30.584 1.00 70.69 131 GLY A N 1
ATOM 1057 C CA . GLY A 1 131 ? -3.599 -5.323 -31.938 1.00 70.69 131 GLY A CA 1
ATOM 1058 C C . GLY A 1 131 ? -5.079 -5.240 -32.320 1.00 70.69 131 GLY A C 1
ATOM 1059 O O . GLY A 1 131 ? -5.416 -4.474 -33.221 1.00 70.69 131 GLY A O 1
ATOM 1060 N N . ASP A 1 132 ? -5.962 -5.935 -31.599 1.00 69.88 132 ASP A N 1
ATOM 1061 C CA . ASP A 1 132 ? -7.406 -5.777 -31.758 1.00 69.88 132 ASP A CA 1
ATOM 1062 C C . ASP A 1 132 ? -7.876 -4.559 -30.954 1.00 69.88 132 ASP A C 1
ATOM 1064 O O . ASP A 1 132 ? -7.581 -4.412 -29.768 1.00 69.88 132 ASP A O 1
ATOM 1068 N N . ASN A 1 133 ? -8.601 -3.652 -31.609 1.00 58.47 133 ASN A N 1
ATOM 1069 C CA . ASN A 1 133 ? -9.154 -2.467 -30.965 1.00 58.47 133 ASN A CA 1
ATOM 1070 C C . ASN A 1 133 ? -10.488 -2.851 -30.294 1.00 58.47 133 ASN A C 1
ATOM 1072 O O . ASN A 1 133 ? -11.443 -3.170 -31.003 1.00 58.47 133 ASN A O 1
ATOM 1076 N N . PRO A 1 134 ? -10.623 -2.798 -28.955 1.00 54.91 134 PRO A N 1
ATOM 1077 C CA . PRO A 1 134 ? -11.898 -3.084 -28.290 1.00 54.91 134 PRO A CA 1
ATOM 1078 C C . PRO A 1 134 ? -12.939 -1.969 -28.504 1.00 54.91 134 PRO A C 1
ATOM 1080 O O . PRO A 1 134 ? -14.103 -2.112 -28.127 1.00 54.91 134 PRO A O 1
ATOM 1083 N N . ALA A 1 135 ? -12.540 -0.850 -29.115 1.00 50.53 135 ALA A N 1
ATOM 1084 C CA . ALA A 1 135 ? -13.460 0.152 -29.618 1.00 50.53 135 ALA A CA 1
ATOM 1085 C C . ALA A 1 135 ? -13.953 -0.268 -31.011 1.00 50.53 135 ALA A C 1
ATOM 1087 O O . ALA A 1 135 ? -13.166 -0.315 -31.951 1.00 50.53 135 ALA A O 1
ATOM 1088 N N . ILE A 1 136 ? -15.274 -0.460 -31.126 1.00 46.22 136 ILE A N 1
ATOM 1089 C CA . ILE A 1 136 ? -16.069 -0.752 -32.337 1.00 46.22 136 ILE A CA 1
ATOM 1090 C C . ILE A 1 136 ? -16.453 -2.239 -32.481 1.00 46.22 136 ILE A C 1
ATOM 1092 O O . ILE A 1 136 ? -16.069 -2.950 -33.403 1.00 46.22 136 ILE A O 1
ATOM 1096 N N . SER A 1 137 ? -17.358 -2.682 -31.604 1.00 41.25 137 SER A N 1
ATOM 1097 C CA . SER A 1 137 ? -18.339 -3.711 -31.965 1.00 41.25 137 SER A CA 1
ATOM 1098 C C . SER A 1 137 ? -19.420 -3.083 -32.860 1.00 41.25 137 SER A C 1
ATOM 1100 O O . SER A 1 137 ? -20.508 -2.748 -32.392 1.00 41.25 137 SER A O 1
ATOM 1102 N N . THR A 1 138 ? -19.142 -2.940 -34.157 1.00 39.44 138 THR A N 1
ATOM 1103 C CA . THR A 1 138 ? -20.192 -2.974 -35.187 1.00 39.44 138 THR A CA 1
ATOM 1104 C C . THR A 1 138 ? -19.962 -4.188 -36.065 1.00 39.44 138 THR A C 1
ATOM 1106 O O . THR A 1 138 ? -18.948 -4.298 -36.744 1.00 39.44 138 THR A O 1
ATOM 1109 N N . THR A 1 139 ? -20.930 -5.098 -35.995 1.00 50.00 139 THR A N 1
ATOM 1110 C CA . THR A 1 139 ? -21.173 -6.249 -36.869 1.00 50.00 139 THR A CA 1
ATOM 1111 C C . THR A 1 139 ? -20.392 -6.230 -38.184 1.00 50.00 139 THR A C 1
ATOM 1113 O O . THR A 1 139 ? -20.716 -5.439 -39.062 1.00 50.00 139 THR A O 1
ATOM 1116 N N . THR A 1 140 ? -19.438 -7.142 -38.370 1.00 36.22 140 THR A N 1
ATOM 1117 C CA . THR A 1 140 ? -19.166 -7.800 -39.662 1.00 36.22 140 THR A CA 1
ATOM 1118 C C . THR A 1 140 ? -18.276 -9.034 -39.465 1.00 36.22 140 THR A C 1
ATOM 1120 O O . THR A 1 140 ? -17.578 -9.175 -38.470 1.00 36.22 140 THR A O 1
ATOM 1123 N N . LYS A 1 141 ? -18.434 -9.984 -40.390 1.00 36.88 141 LYS A N 1
ATOM 1124 C CA . LYS A 1 141 ? -18.059 -11.405 -40.348 1.00 36.88 141 LYS A CA 1
ATOM 1125 C C . LYS A 1 141 ? -16.581 -11.726 -40.058 1.00 36.88 141 LYS A C 1
ATOM 1127 O O . LYS A 1 141 ? -15.677 -11.046 -40.525 1.00 36.88 141 LYS A O 1
ATOM 1132 N N . LYS A 1 142 ? -16.403 -12.890 -39.417 1.00 38.38 142 LYS A N 1
ATOM 1133 C CA . LYS A 1 142 ? -15.177 -13.704 -39.296 1.00 38.38 142 LYS A CA 1
ATOM 1134 C C . LYS A 1 142 ? -14.488 -13.936 -40.657 1.00 38.38 142 LYS A C 1
ATOM 1136 O O . LYS A 1 142 ? -15.191 -14.173 -41.643 1.00 38.38 142 LYS A O 1
ATOM 1141 N N . PRO A 1 143 ? -13.151 -14.048 -40.665 1.00 33.09 143 PRO A N 1
ATOM 1142 C CA . PRO A 1 143 ? -12.523 -15.199 -41.310 1.00 33.09 143 PRO A CA 1
ATOM 1143 C C . PRO A 1 143 ? -11.598 -15.972 -40.352 1.00 33.09 143 PRO A C 1
ATOM 1145 O O . PRO A 1 143 ? -11.012 -15.414 -39.425 1.00 33.09 143 PRO A O 1
ATOM 1148 N N . ASP A 1 144 ? -11.557 -17.288 -40.555 1.00 35.25 144 ASP A N 1
ATOM 1149 C CA . ASP A 1 144 ? -10.615 -18.235 -39.950 1.00 35.25 144 ASP A CA 1
ATOM 1150 C C . ASP A 1 144 ? -9.166 -17.921 -40.355 1.00 35.25 144 ASP A C 1
ATOM 1152 O O . ASP A 1 144 ? -8.949 -17.549 -41.501 1.00 35.25 144 ASP A O 1
ATOM 1156 N N . GLU A 1 145 ? -8.188 -18.108 -39.459 1.00 33.00 145 GLU A N 1
ATOM 1157 C CA . GLU A 1 145 ? -7.120 -19.119 -39.601 1.00 33.00 145 GLU A CA 1
ATOM 1158 C C . GLU A 1 145 ? -6.077 -19.059 -38.465 1.00 33.00 145 GLU A C 1
ATOM 1160 O O . GLU A 1 145 ? -6.023 -18.134 -37.661 1.00 33.00 145 GLU A O 1
ATOM 1165 N N . ASN A 1 146 ? -5.313 -20.146 -38.391 1.00 33.03 146 ASN A N 1
ATOM 1166 C CA . ASN A 1 146 ? -4.455 -20.670 -37.332 1.00 33.03 146 ASN A CA 1
ATOM 1167 C C . ASN A 1 146 ? -3.227 -19.839 -36.895 1.00 33.03 146 ASN A C 1
ATOM 1169 O O . ASN A 1 146 ? -2.776 -18.934 -37.587 1.00 33.03 146 ASN A O 1
ATOM 1173 N N . SER A 1 147 ? -2.601 -20.342 -35.813 1.00 30.14 147 SER A N 1
ATOM 1174 C CA . SER A 1 147 ? -1.265 -20.034 -35.253 1.00 30.14 147 SER A CA 1
ATOM 1175 C C . SER A 1 147 ? -1.296 -18.957 -34.158 1.00 30.14 147 SER A C 1
ATOM 1177 O O . SER A 1 147 ? -1.789 -17.862 -34.369 1.00 30.14 147 SER A O 1
ATOM 1179 N N . GLY A 1 148 ? -0.868 -19.164 -32.913 1.00 32.31 148 GLY A N 1
ATOM 1180 C CA . GLY A 1 148 ? 0.125 -20.091 -32.384 1.00 32.31 148 GLY A CA 1
ATOM 1181 C C . GLY A 1 148 ? 1.154 -19.263 -31.612 1.00 32.31 148 GLY A C 1
ATOM 1182 O O . GLY A 1 148 ? 2.033 -18.693 -32.239 1.00 32.31 148 GLY A O 1
ATOM 1183 N N . ALA A 1 149 ? 0.995 -19.150 -30.286 1.00 28.23 149 ALA A N 1
ATOM 1184 C CA . ALA A 1 149 ? 2.050 -18.945 -29.275 1.00 28.23 149 ALA A CA 1
ATOM 1185 C C . ALA A 1 149 ? 1.407 -18.539 -27.935 1.00 28.23 149 ALA A C 1
ATOM 1187 O O . ALA A 1 149 ? 0.975 -17.404 -27.749 1.00 28.23 149 ALA A O 1
ATOM 1188 N N . GLN A 1 150 ? 1.345 -19.478 -26.991 1.00 31.30 150 GLN A N 1
ATOM 1189 C CA . GLN A 1 150 ? 1.125 -19.170 -25.580 1.00 31.30 150 GLN A CA 1
ATOM 1190 C C . GLN A 1 150 ? 2.472 -18.752 -24.983 1.00 31.30 150 GLN A C 1
ATOM 1192 O O . GLN A 1 150 ? 3.400 -19.557 -24.956 1.00 31.30 150 GLN A O 1
ATOM 1197 N N . ILE A 1 151 ? 2.589 -17.514 -24.502 1.00 30.70 151 ILE A N 1
ATOM 1198 C CA . ILE A 1 151 ? 3.708 -17.103 -23.648 1.00 30.70 151 ILE A CA 1
ATOM 1199 C C . ILE A 1 151 ? 3.162 -17.007 -22.227 1.00 30.70 151 ILE A C 1
ATOM 1201 O O . ILE A 1 151 ? 2.551 -16.020 -21.825 1.00 30.70 151 ILE A O 1
ATOM 1205 N N . LEU A 1 152 ? 3.351 -18.095 -21.489 1.00 26.80 152 LEU A N 1
ATOM 1206 C CA . LEU A 1 152 ? 3.106 -18.185 -20.061 1.00 26.80 152 LEU A CA 1
ATOM 1207 C C . LEU A 1 152 ? 4.359 -17.643 -19.352 1.00 26.80 152 LEU A C 1
ATOM 1209 O O . LEU A 1 152 ? 5.361 -18.348 -19.254 1.00 26.80 152 LEU A O 1
ATOM 1213 N N . ILE A 1 153 ? 4.341 -16.391 -18.885 1.00 33.06 153 ILE A N 1
ATOM 1214 C CA . ILE A 1 153 ? 5.417 -15.886 -18.019 1.00 33.06 153 ILE A CA 1
ATOM 1215 C C . ILE A 1 153 ? 5.113 -16.338 -16.588 1.00 33.06 153 ILE A C 1
ATOM 1217 O O . ILE A 1 153 ? 4.445 -15.652 -15.821 1.00 33.06 153 ILE A O 1
ATOM 1221 N N . LEU A 1 154 ? 5.587 -17.537 -16.249 1.00 34.69 154 LEU A N 1
ATOM 1222 C CA . LEU A 1 154 ? 5.794 -17.966 -14.869 1.00 34.69 154 LEU A CA 1
ATOM 1223 C C . LEU A 1 154 ? 7.149 -17.415 -14.414 1.00 34.69 154 LEU A C 1
ATOM 1225 O O . LEU A 1 154 ? 8.181 -18.021 -14.693 1.00 34.69 154 LEU A O 1
ATOM 1229 N N . SER A 1 155 ? 7.171 -16.278 -13.720 1.00 31.92 155 SER A N 1
ATOM 1230 C CA . SER A 1 155 ? 8.363 -15.878 -12.968 1.00 31.92 155 SER A CA 1
ATOM 1231 C C . SER A 1 155 ? 8.230 -16.348 -11.523 1.00 31.92 155 SER A C 1
ATOM 1233 O O . SER A 1 155 ? 7.370 -15.901 -10.766 1.00 31.92 155 SER A O 1
ATOM 1235 N N . PHE A 1 156 ? 9.091 -17.293 -11.181 1.00 35.03 156 PHE A N 1
ATOM 1236 C CA . PHE A 1 156 ? 9.236 -17.931 -9.884 1.00 35.03 156 PHE A CA 1
ATOM 1237 C C . PHE A 1 156 ? 10.279 -17.193 -9.013 1.00 35.03 156 PHE A C 1
ATOM 1239 O O . PHE A 1 156 ? 11.307 -16.781 -9.546 1.00 35.03 156 PHE A O 1
ATOM 1246 N N . ILE A 1 157 ? 10.037 -17.196 -7.683 1.00 39.34 157 ILE A N 1
ATOM 1247 C CA . ILE A 1 157 ? 10.989 -17.139 -6.528 1.00 39.34 157 ILE A CA 1
ATOM 1248 C C . ILE A 1 157 ? 11.291 -15.748 -5.901 1.00 39.34 157 ILE A C 1
ATOM 1250 O O . ILE A 1 157 ? 11.561 -14.816 -6.652 1.00 39.34 157 ILE A O 1
ATOM 1254 N N . PRO A 1 158 ? 11.427 -15.606 -4.548 1.00 44.56 158 PRO A N 1
ATOM 1255 C CA . PRO A 1 158 ? 10.894 -16.366 -3.401 1.00 44.56 158 PRO A CA 1
ATOM 1256 C C . PRO A 1 158 ? 10.036 -15.535 -2.404 1.00 44.56 158 PRO A C 1
ATOM 1258 O O . PRO A 1 158 ? 9.881 -14.322 -2.492 1.00 44.56 158 PRO A O 1
ATOM 1261 N N . LEU A 1 159 ? 9.497 -16.285 -1.438 1.00 37.03 159 LEU A N 1
ATOM 1262 C CA . LEU A 1 159 ? 8.641 -15.994 -0.280 1.00 37.03 159 LEU A CA 1
ATOM 1263 C C . LEU A 1 159 ? 9.086 -14.905 0.735 1.00 37.03 159 LEU A C 1
ATOM 1265 O O . LEU A 1 159 ? 10.244 -14.839 1.125 1.00 37.03 159 LEU A O 1
ATOM 1269 N N . ILE A 1 160 ? 8.040 -14.270 1.298 1.00 36.84 160 ILE A N 1
ATOM 1270 C CA . ILE A 1 160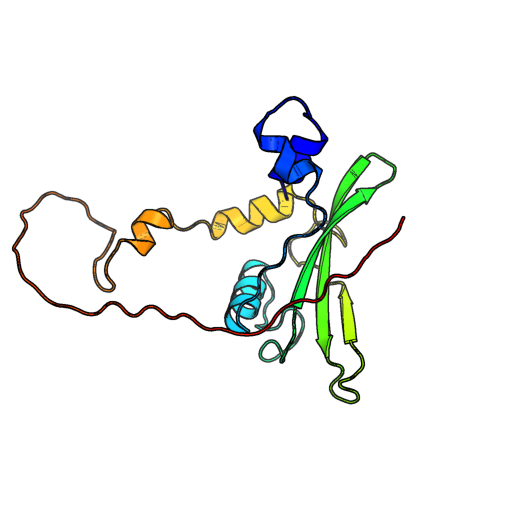 ? 7.742 -13.938 2.717 1.00 36.84 160 ILE A CA 1
ATOM 1271 C C . ILE A 1 160 ? 8.659 -12.965 3.476 1.00 36.84 160 ILE A C 1
ATOM 1273 O O . ILE A 1 160 ? 9.748 -13.319 3.904 1.00 36.84 160 ILE A O 1
ATOM 1277 N N . PHE A 1 161 ? 8.050 -11.848 3.897 1.00 34.16 161 PHE A N 1
ATOM 1278 C CA . PHE A 1 161 ? 8.154 -11.379 5.282 1.00 34.16 161 PHE A CA 1
ATOM 1279 C C . PHE A 1 161 ? 6.751 -11.187 5.872 1.00 34.16 161 PHE A C 1
ATOM 1281 O O . PHE A 1 161 ? 5.963 -10.362 5.414 1.00 34.16 161 PHE A O 1
ATOM 1288 N N . ALA A 1 162 ? 6.439 -12.000 6.879 1.00 34.75 162 ALA A N 1
ATOM 1289 C CA . ALA A 1 162 ? 5.309 -11.819 7.774 1.00 34.75 162 ALA A CA 1
ATOM 1290 C C . ALA A 1 162 ? 5.832 -11.085 9.011 1.00 34.75 162 ALA A C 1
ATOM 1292 O O . ALA A 1 162 ? 6.671 -11.632 9.725 1.00 34.75 162 ALA A O 1
ATOM 1293 N N . PHE A 1 163 ? 5.347 -9.873 9.277 1.00 31.20 163 PHE A N 1
ATOM 1294 C CA . PHE A 1 163 ? 5.513 -9.270 10.595 1.00 31.20 163 PHE A CA 1
ATOM 1295 C C . PHE A 1 163 ? 4.264 -9.539 11.428 1.00 31.20 163 PHE A C 1
ATOM 1297 O O . PHE A 1 163 ? 3.159 -9.090 11.129 1.00 31.20 163 PHE A O 1
ATOM 1304 N N . LEU A 1 164 ? 4.482 -10.346 12.464 1.00 33.62 164 LEU A N 1
ATOM 1305 C CA . LEU A 1 164 ? 3.606 -10.525 13.606 1.00 33.62 164 LEU A CA 1
ATOM 1306 C C . LEU A 1 164 ? 3.501 -9.183 14.341 1.00 33.62 164 LEU A C 1
ATOM 1308 O O . LEU A 1 164 ? 4.492 -8.713 14.893 1.00 33.62 164 LEU A O 1
ATOM 1312 N N . LEU A 1 165 ? 2.307 -8.598 14.396 1.00 28.78 165 LEU A N 1
ATOM 1313 C CA . LEU A 1 165 ? 1.939 -7.742 15.519 1.00 28.78 165 LEU A CA 1
ATOM 1314 C C . LEU A 1 165 ? 1.159 -8.628 16.486 1.00 28.78 165 LEU A C 1
ATOM 1316 O O . LEU A 1 165 ? 0.006 -8.987 16.243 1.00 28.78 165 LEU A O 1
ATOM 1320 N N . ASN A 1 166 ? 1.864 -9.069 17.525 1.00 30.12 166 ASN A N 1
ATOM 1321 C CA . ASN A 1 166 ? 1.238 -9.590 18.729 1.00 30.12 166 ASN A CA 1
ATOM 1322 C C . ASN A 1 166 ? 0.563 -8.403 19.437 1.00 30.12 166 ASN A C 1
ATOM 1324 O O . ASN A 1 166 ? 1.121 -7.305 19.417 1.00 30.12 166 ASN A O 1
ATOM 1328 N N . ASN A 1 167 ? -0.629 -8.651 19.988 1.00 33.53 167 ASN A N 1
ATOM 1329 C CA . ASN A 1 167 ? -1.421 -7.715 20.798 1.00 33.53 167 ASN A CA 1
ATOM 1330 C C . ASN A 1 167 ? -0.586 -6.927 21.812 1.00 33.53 167 ASN A C 1
ATOM 1332 O O . ASN A 1 167 ? 0.268 -7.565 22.472 1.00 33.53 167 ASN A O 1
#

Foldseek 3Di:
DVLLVVCVVPVPDPVSPVSPPDPDDDDDDDQQVQQVVLVLLVAPESNNVDHDTQDPPKDWDWDWDADPVRAIWIWIWIWDADPVDRVDIDIDTHQGPQAPDSTHHPVSSVVSCVVVQDVVHPVVVVPDDVPDDPPDPDDDDDDDDDDDDDDDPPDDDDDDDDDDDDD

Sequence (167 aa):
MQMKKSCSQNQKQNFCAFFNELKYYGFSAHDTTLSALSSALRFNRTNFDEDGNPEFSSALTIELWQDEDGADYLKFLHFKLDPENFTNHIIKNLSLPFCSKLYCTTDELATRLKSFKPIPNQAILCDTKLGDNPAISTTTKKPDENSGAQILILSFIPLIFAFLLNN

Radius of gyration: 20.42 Å; Cα contacts (8 Å, |Δi|>4): 170; chains: 1; bounding box: 49×36×62 Å

Mean predicted aligned error: 12.32 Å

pLDDT: mean 76.88, std 21.61, range [26.8, 95.12]

Secondary structure (DSSP, 8-state):
-HHHHHHHH-TT-TTHHHHHH---------HHHHHHHHHHTT-SBTBBTBSSSPPTT-EEEEEEEE-TTS-EEEEEEEEEE-SS-TT-EEEEEEPPTT-SSSSB-HHHHHHHHHTTS-SS-HHHHHHSPTT--SS--------------------------------